Protein AF-A0A4Y8C8L3-F1 (afdb_monomer)

pLDDT: mean 86.87, std 7.43, range [53.25, 94.31]

Secondary structure (DSSP, 8-state):
-HHHHHHHHHHHHTT-STT--EEE-TTSEEEE-SSEEEEEEE-SSSS-EEEEEEESSHHHHHHHHHHHHHHHHHHHHHTT-

Nearest PDB structures (foldseek):
  3rsm-assembly1_A  TM=8.905E-01  e=7.752E-05  Pseudomonas aeruginosa
  1k2y-assembly1_X  TM=8.953E-01  e=1.683E-04  Pseudomonas aeruginosa
  2fkm-assembly1_X  TM=7.919E-01  e=5.612E-05  Pseudomonas aeruginosa
  1wqa-assembly1_A  TM=8.880E-01  e=1.683E-04  Pyrococcus horikoshii
  4il8-assembly1_A  TM=7.407E-01  e=1.387E-04  Pseudomonas aeruginosa PAO1

Foldseek 3Di:
DVVLQVVLQVCVVVVLDPQFPDWDPPATTWTDNVQWIKGWHQDPVDRDIDIDIDGPDPVVSVVVVVSSVVVSVVSVVVVVD

Structure (mmCIF, N/CA/C/O backbone):
data_AF-A0A4Y8C8L3-F1
#
_entry.id   AF-A0A4Y8C8L3-F1
#
loop_
_atom_site.group_PDB
_atom_site.id
_atom_site.type_symbol
_atom_site.label_atom_id
_atom_site.label_alt_id
_atom_site.label_comp_id
_atom_site.label_asym_id
_atom_site.label_entity_id
_atom_site.label_seq_id
_atom_site.pdbx_PDB_ins_code
_atom_site.Cartn_x
_atom_site.Cartn_y
_atom_site.Cartn_z
_atom_site.occupancy
_atom_site.B_iso_or_equiv
_atom_site.auth_seq_id
_atom_site.auth_comp_id
_atom_site.auth_asym_id
_atom_site.auth_atom_id
_atom_site.pdbx_PDB_model_num
ATOM 1 N N . LYS A 1 1 ? 14.183 -3.144 -11.304 1.00 53.25 1 LYS A N 1
ATOM 2 C CA . LYS A 1 1 ? 13.332 -2.043 -10.779 1.00 53.25 1 LYS A CA 1
ATOM 3 C C . LYS A 1 1 ? 11.899 -2.514 -10.547 1.00 53.25 1 LYS A C 1
ATOM 5 O O . LYS A 1 1 ? 11.452 -2.372 -9.423 1.00 53.25 1 LYS A O 1
ATOM 10 N N . PHE A 1 2 ? 11.245 -3.137 -11.535 1.00 66.38 2 PHE A N 1
ATOM 11 C CA . PHE A 1 2 ? 9.888 -3.700 -11.400 1.00 66.38 2 PHE A CA 1
ATOM 12 C C . PHE A 1 2 ? 9.782 -4.855 -10.393 1.00 66.38 2 PHE A C 1
ATOM 14 O O . PHE A 1 2 ? 8.905 -4.800 -9.544 1.00 66.38 2 PHE A O 1
ATOM 21 N N . LYS A 1 3 ? 10.776 -5.759 -10.346 1.00 80.12 3 LYS A N 1
ATOM 22 C CA . LYS A 1 3 ? 10.826 -6.863 -9.363 1.00 80.12 3 LYS A CA 1
ATOM 23 C C . LYS A 1 3 ? 10.549 -6.472 -7.909 1.00 80.12 3 LYS A C 1
ATOM 25 O O . LYS A 1 3 ? 9.947 -7.245 -7.187 1.00 80.12 3 LYS A O 1
ATOM 30 N N . LEU A 1 4 ? 10.999 -5.298 -7.461 1.00 83.44 4 LEU A N 1
ATOM 31 C CA . LEU A 1 4 ? 10.768 -4.866 -6.079 1.00 83.44 4 LEU A CA 1
ATOM 32 C C . LEU A 1 4 ? 9.296 -4.514 -5.830 1.00 83.44 4 LEU A C 1
ATOM 34 O O . LEU A 1 4 ? 8.778 -4.813 -4.764 1.00 83.44 4 LEU A O 1
ATOM 38 N N . VAL A 1 5 ? 8.637 -3.895 -6.813 1.00 83.88 5 VAL A N 1
ATOM 39 C CA . VAL A 1 5 ? 7.204 -3.579 -6.752 1.00 83.88 5 VAL A CA 1
ATOM 40 C C . VAL A 1 5 ? 6.382 -4.859 -6.884 1.00 83.88 5 VAL A C 1
ATOM 42 O O . VAL A 1 5 ? 5.459 -5.042 -6.106 1.00 83.88 5 VAL A O 1
ATOM 45 N N . GLU A 1 6 ? 6.769 -5.764 -7.786 1.00 86.69 6 GLU A N 1
ATOM 46 C CA . GLU A 1 6 ? 6.115 -7.069 -7.962 1.00 86.69 6 GLU A CA 1
ATOM 47 C C . GLU A 1 6 ? 6.190 -7.928 -6.693 1.00 86.69 6 GLU A C 1
ATOM 49 O O . GLU A 1 6 ? 5.189 -8.478 -6.247 1.00 86.69 6 GLU A O 1
ATOM 54 N N . GLU A 1 7 ? 7.366 -8.031 -6.066 1.00 88.94 7 GLU A N 1
ATOM 55 C CA . GLU A 1 7 ? 7.496 -8.772 -4.806 1.00 88.94 7 GLU A CA 1
ATOM 56 C C . GLU A 1 7 ? 6.730 -8.088 -3.676 1.00 88.94 7 GLU A C 1
ATOM 58 O O . GLU A 1 7 ? 6.107 -8.763 -2.863 1.00 88.94 7 GLU A O 1
ATOM 63 N N . PHE A 1 8 ? 6.714 -6.755 -3.648 1.00 89.06 8 PHE A N 1
ATOM 64 C CA . PHE A 1 8 ? 5.908 -6.018 -2.686 1.00 89.06 8 PHE A CA 1
ATOM 65 C C . PHE A 1 8 ? 4.416 -6.325 -2.855 1.00 89.06 8 PHE A C 1
ATOM 67 O O . PHE A 1 8 ? 3.781 -6.682 -1.869 1.00 89.06 8 PHE A O 1
ATOM 74 N N . GLN A 1 9 ? 3.882 -6.285 -4.081 1.00 89.38 9 GLN A N 1
ATOM 75 C CA . GLN A 1 9 ? 2.494 -6.657 -4.392 1.00 89.38 9 GLN A CA 1
ATOM 76 C C . GLN A 1 9 ? 2.162 -8.062 -3.877 1.00 89.38 9 GLN A C 1
ATOM 78 O O . GLN A 1 9 ? 1.209 -8.218 -3.115 1.00 89.38 9 GLN A O 1
ATOM 83 N N . LYS A 1 10 ? 3.015 -9.050 -4.168 1.00 89.88 10 LYS A N 1
ATOM 84 C CA . LYS A 1 10 ? 2.830 -10.426 -3.683 1.00 89.88 10 LYS A CA 1
ATOM 85 C C . LYS A 1 10 ? 2.817 -10.531 -2.163 1.00 89.88 10 LYS A C 1
ATOM 87 O O . LYS A 1 10 ? 2.027 -11.294 -1.617 1.00 89.88 10 LYS A O 1
ATOM 92 N N . GLU A 1 11 ? 3.696 -9.820 -1.458 1.00 90.12 11 GLU A N 1
ATOM 93 C CA . GLU A 1 11 ? 3.685 -9.842 0.010 1.00 90.12 11 GLU A CA 1
ATOM 94 C C . GLU A 1 11 ? 2.391 -9.211 0.555 1.00 90.12 11 GLU A C 1
ATOM 96 O O . GLU A 1 11 ? 1.837 -9.716 1.531 1.00 90.12 11 GLU A O 1
ATOM 101 N N . ILE A 1 12 ? 1.850 -8.175 -0.101 1.00 89.31 12 ILE A N 1
ATOM 102 C CA . ILE A 1 12 ? 0.545 -7.609 0.271 1.00 89.31 12 ILE A CA 1
ATOM 103 C C . ILE A 1 12 ? -0.574 -8.632 0.075 1.00 89.31 12 ILE A C 1
ATOM 105 O O . ILE A 1 12 ? -1.370 -8.828 0.991 1.00 89.31 12 ILE A O 1
ATOM 109 N N . GLU A 1 13 ? -0.612 -9.317 -1.069 1.00 86.19 13 GLU A N 1
ATOM 110 C CA . GLU A 1 13 ? -1.604 -10.365 -1.344 1.00 86.19 13 GLU A CA 1
ATOM 111 C C . GLU A 1 13 ? -1.514 -11.538 -0.359 1.00 86.19 13 GLU A C 1
ATOM 113 O O . GLU A 1 13 ? -2.533 -12.089 0.053 1.00 86.19 13 GLU A O 1
ATOM 118 N N . LYS A 1 14 ? -0.302 -11.884 0.093 1.00 87.56 14 LYS A N 1
ATOM 119 C CA . LYS A 1 14 ? -0.083 -12.883 1.155 1.00 87.56 14 LYS A CA 1
ATOM 120 C C . LYS A 1 14 ? -0.537 -12.413 2.542 1.00 87.56 14 LYS A C 1
ATOM 122 O O . LYS A 1 14 ? -0.486 -13.197 3.488 1.00 87.56 14 LYS A O 1
ATOM 127 N N . GLY A 1 15 ? -0.955 -11.156 2.687 1.00 85.62 15 GLY A N 1
ATOM 128 C CA . GLY A 1 15 ? -1.413 -10.589 3.951 1.00 85.62 15 GLY A CA 1
ATOM 129 C C . GLY A 1 15 ? -0.294 -10.032 4.831 1.00 85.62 15 GLY A C 1
ATOM 130 O O . GLY A 1 15 ? -0.454 -9.983 6.050 1.00 85.62 15 GLY A O 1
ATOM 131 N N . ALA A 1 16 ? 0.831 -9.594 4.249 1.00 86.62 16 ALA A N 1
ATOM 132 C CA . ALA A 1 16 ? 1.907 -8.945 5.007 1.00 86.62 16 ALA A CA 1
ATOM 133 C C . ALA A 1 16 ? 1.452 -7.646 5.698 1.00 86.62 16 ALA A C 1
ATOM 135 O O . ALA A 1 16 ? 2.018 -7.257 6.718 1.00 86.62 16 ALA A O 1
ATOM 136 N N . LEU A 1 17 ? 0.414 -6.987 5.169 1.00 84.69 17 LEU A N 1
ATOM 137 C CA . LEU A 1 17 ? -0.204 -5.816 5.783 1.00 84.69 17 LEU A CA 1
ATOM 138 C C . LEU A 1 17 ? -1.598 -6.146 6.315 1.00 84.69 17 LEU A C 1
ATOM 140 O O . LEU A 1 17 ? -2.436 -6.727 5.626 1.00 84.69 17 LEU A O 1
ATOM 144 N N . LYS A 1 18 ? -1.863 -5.725 7.553 1.00 81.56 18 LYS A N 1
ATOM 145 C CA . LYS A 1 18 ? -3.179 -5.870 8.180 1.00 81.56 18 LYS A CA 1
ATOM 146 C C . LYS A 1 18 ? -4.109 -4.740 7.750 1.00 81.56 18 LYS A C 1
A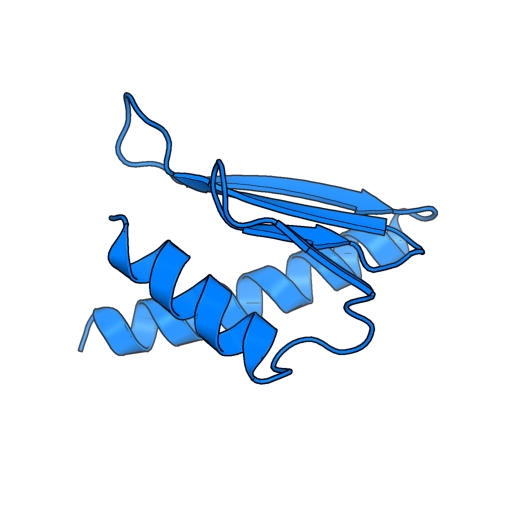TOM 148 O O . LYS A 1 18 ? -3.701 -3.585 7.691 1.00 81.56 18 LYS A O 1
ATOM 153 N N . GLY A 1 19 ? -5.376 -5.080 7.519 1.00 84.69 19 GLY A N 1
ATOM 154 C CA . GLY A 1 19 ? -6.422 -4.104 7.199 1.00 84.69 19 GLY A CA 1
ATOM 155 C C . GLY A 1 19 ? -6.485 -3.696 5.728 1.00 84.69 19 GLY A C 1
ATOM 156 O O . GLY A 1 19 ? -7.147 -2.718 5.413 1.00 84.69 19 GLY A O 1
ATOM 157 N N . VAL A 1 20 ? -5.826 -4.428 4.825 1.00 89.56 20 VAL A N 1
ATOM 158 C CA . VAL A 1 20 ? -5.946 -4.187 3.383 1.00 89.56 20 VAL A CA 1
ATOM 159 C C . VAL A 1 20 ? -7.359 -4.538 2.924 1.00 89.56 20 VAL A C 1
ATOM 161 O O . VAL A 1 20 ? -7.794 -5.684 3.013 1.00 89.56 20 VAL A O 1
ATOM 164 N N . LYS A 1 21 ? -8.077 -3.533 2.431 1.00 90.25 21 LYS A N 1
ATOM 165 C CA . LYS A 1 21 ? -9.401 -3.648 1.818 1.00 90.25 21 LYS A CA 1
ATOM 166 C C . LYS A 1 21 ? -9.305 -4.015 0.349 1.00 90.25 21 LYS A C 1
ATOM 168 O O . LYS A 1 21 ? -10.105 -4.810 -0.141 1.00 90.25 21 LYS A O 1
ATOM 173 N N . SER A 1 22 ? -8.376 -3.400 -0.374 1.00 90.56 22 SER A N 1
ATOM 174 C CA . SER A 1 22 ? -8.194 -3.634 -1.806 1.00 90.56 22 SER A CA 1
ATOM 175 C C . SER A 1 22 ? -6.770 -3.302 -2.235 1.00 90.56 22 SER A C 1
ATOM 177 O O . SER A 1 22 ? -6.155 -2.373 -1.716 1.00 90.56 22 SER A O 1
ATOM 179 N N . LEU A 1 23 ? -6.265 -4.051 -3.211 1.00 90.94 23 LEU A N 1
ATOM 180 C CA . LEU A 1 23 ? -4.985 -3.815 -3.869 1.00 90.94 23 LEU A CA 1
ATOM 181 C C . LEU A 1 23 ? -5.250 -3.559 -5.358 1.00 90.94 23 LEU A C 1
ATOM 183 O O . LEU A 1 23 ? -6.007 -4.289 -5.990 1.00 90.94 23 LEU A O 1
ATOM 187 N N . CYS A 1 24 ? -4.644 -2.513 -5.913 1.00 89.81 24 CYS A N 1
ATOM 188 C CA . CYS A 1 24 ? -4.657 -2.220 -7.340 1.00 89.81 24 CYS A CA 1
ATOM 189 C C . CYS A 1 24 ? -3.224 -2.215 -7.873 1.00 89.81 24 CYS A C 1
ATOM 191 O O . CYS A 1 24 ? -2.364 -1.495 -7.363 1.00 89.81 24 CYS A O 1
ATOM 193 N N . GLU A 1 25 ? -2.996 -3.023 -8.907 1.00 89.75 25 GLU A N 1
ATOM 194 C CA . GLU A 1 25 ? -1.664 -3.365 -9.419 1.00 89.75 25 GLU A CA 1
ATOM 195 C C . GLU A 1 25 ? -1.341 -2.721 -10.779 1.00 89.75 25 GLU A C 1
ATOM 197 O O . GLU A 1 25 ? -0.271 -2.941 -11.344 1.00 89.75 25 GLU A O 1
ATOM 202 N N . ILE A 1 26 ? -2.267 -1.916 -11.313 1.00 81.44 26 ILE A N 1
ATOM 203 C CA . ILE A 1 26 ? -2.234 -1.408 -12.695 1.00 81.44 26 ILE A CA 1
ATOM 204 C C . ILE A 1 26 ? -1.094 -0.397 -12.924 1.00 81.44 26 ILE A C 1
ATOM 206 O O . ILE A 1 26 ? -0.474 -0.405 -13.983 1.00 81.44 26 ILE A O 1
ATOM 210 N N . ASP A 1 27 ? -0.804 0.474 -11.951 1.00 79.94 27 ASP A N 1
ATOM 211 C CA . ASP A 1 27 ? 0.223 1.530 -12.061 1.00 79.94 27 ASP A CA 1
ATOM 212 C C . ASP A 1 27 ? 1.075 1.600 -10.778 1.00 79.94 27 ASP A C 1
ATOM 214 O O . ASP A 1 27 ? 1.200 2.633 -10.116 1.00 79.94 27 ASP A O 1
ATOM 218 N N . GLY A 1 28 ? 1.633 0.445 -10.401 1.00 86.00 28 GLY A N 1
ATOM 219 C CA . GLY A 1 28 ? 2.308 0.213 -9.122 1.00 86.00 28 GLY A CA 1
ATOM 220 C C . GLY A 1 28 ? 1.421 -0.551 -8.139 1.00 86.00 28 GLY A C 1
ATOM 221 O O . GLY A 1 28 ? 0.468 -1.200 -8.542 1.00 86.00 28 GLY A O 1
ATOM 222 N N . ALA A 1 29 ? 1.721 -0.480 -6.846 1.00 90.31 29 ALA A N 1
ATOM 223 C CA . ALA A 1 29 ? 0.914 -1.051 -5.775 1.00 90.31 29 ALA A CA 1
ATOM 224 C C . ALA A 1 29 ? 0.130 0.062 -5.073 1.00 90.31 29 ALA A C 1
ATOM 226 O O . ALA A 1 29 ? 0.690 0.822 -4.278 1.00 90.31 29 ALA A O 1
ATOM 227 N N . ARG A 1 30 ? -1.164 0.175 -5.371 1.00 92.12 30 ARG A N 1
ATOM 228 C CA . ARG A 1 30 ? -2.087 1.031 -4.622 1.00 92.12 30 ARG A CA 1
ATOM 229 C C . ARG A 1 30 ? -2.880 0.178 -3.646 1.00 92.12 30 ARG A C 1
ATOM 231 O O . ARG A 1 30 ? -3.650 -0.676 -4.064 1.00 92.12 30 ARG A O 1
ATOM 238 N N . ILE A 1 31 ? -2.707 0.442 -2.363 1.00 91.88 31 ILE A N 1
ATOM 239 C CA . ILE A 1 31 ? -3.311 -0.301 -1.267 1.00 91.88 31 ILE A CA 1
ATOM 240 C C . ILE A 1 31 ? -4.339 0.599 -0.604 1.00 91.88 31 ILE A C 1
ATOM 242 O O . ILE A 1 31 ? -4.008 1.701 -0.169 1.00 91.88 31 ILE A O 1
ATOM 246 N N . ASP A 1 32 ? -5.572 0.129 -0.531 1.00 92.69 32 ASP A N 1
ATOM 247 C CA . ASP A 1 32 ? -6.644 0.762 0.221 1.00 92.69 32 ASP A CA 1
ATOM 248 C C . ASP A 1 32 ? -6.811 0.042 1.561 1.00 92.69 32 ASP A C 1
ATOM 250 O O . ASP A 1 32 ? -6.905 -1.186 1.595 1.00 92.69 32 ASP A O 1
ATOM 254 N N . PHE A 1 33 ? -6.838 0.798 2.657 1.00 89.56 33 PHE A N 1
ATOM 255 C CA . PHE A 1 33 ? -7.053 0.300 4.019 1.00 89.56 33 PHE A CA 1
ATOM 256 C C . PHE A 1 33 ? -8.446 0.671 4.559 1.00 89.56 33 PHE A C 1
ATOM 258 O O . PHE A 1 33 ? -8.778 0.372 5.702 1.00 89.56 33 PHE A O 1
ATOM 265 N N . GLY A 1 34 ? -9.284 1.343 3.761 1.00 90.69 34 GLY A N 1
ATOM 266 C CA . GLY A 1 34 ? -10.571 1.911 4.171 1.00 90.69 34 GLY A CA 1
ATOM 267 C C . GLY A 1 34 ? -10.463 3.197 5.001 1.00 90.69 34 GLY A C 1
ATOM 268 O O . GLY A 1 34 ? -11.231 4.126 4.774 1.00 90.69 34 GLY A O 1
ATOM 269 N N . ASP A 1 35 ? -9.511 3.272 5.935 1.00 90.75 35 ASP A N 1
ATOM 270 C CA . ASP A 1 35 ? -9.210 4.470 6.746 1.00 90.75 35 ASP A CA 1
ATOM 271 C C . ASP A 1 35 ? -8.092 5.359 6.154 1.00 90.75 35 ASP A C 1
ATOM 273 O O . ASP A 1 35 ? -7.799 6.453 6.646 1.00 90.75 35 ASP A O 1
ATOM 277 N N . GLY A 1 36 ? -7.485 4.888 5.068 1.00 92.38 36 GLY A N 1
ATOM 278 C CA . GLY A 1 36 ? -6.393 5.529 4.359 1.00 92.38 36 GLY A CA 1
ATOM 279 C C . GLY A 1 36 ? -5.946 4.686 3.172 1.00 92.38 36 GLY A C 1
ATOM 280 O O . GLY A 1 36 ? -6.437 3.577 2.954 1.00 92.38 36 GLY A O 1
ATOM 281 N N . TRP A 1 37 ? -5.004 5.206 2.397 1.00 92.56 37 TRP A N 1
ATOM 282 C CA . TRP A 1 37 ? -4.431 4.513 1.255 1.00 92.56 37 TRP A CA 1
ATOM 283 C C . TRP A 1 37 ? -2.932 4.782 1.124 1.00 92.56 37 TRP A C 1
ATOM 285 O O . TRP A 1 37 ?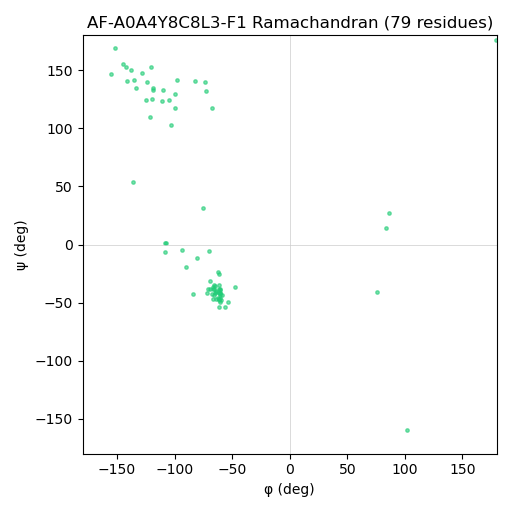 -2.407 5.819 1.533 1.00 92.56 37 TRP A O 1
ATOM 295 N N . ALA A 1 38 ? -2.239 3.819 0.526 1.00 92.62 38 ALA A N 1
ATOM 296 C CA . ALA A 1 38 ? -0.829 3.901 0.181 1.00 92.62 38 ALA A CA 1
ATOM 297 C C . ALA A 1 38 ? -0.651 3.649 -1.318 1.00 92.62 38 ALA A C 1
ATOM 299 O O . ALA A 1 38 ? -1.296 2.775 -1.889 1.00 92.62 38 ALA A O 1
ATOM 300 N N . LEU A 1 39 ? 0.236 4.394 -1.968 1.00 91.50 39 LEU A N 1
ATOM 301 C CA . LEU A 1 39 ? 0.618 4.194 -3.362 1.00 91.50 39 LEU A CA 1
ATOM 302 C C . LEU A 1 39 ? 2.127 4.032 -3.445 1.00 91.50 39 LEU A C 1
ATOM 304 O O . LEU A 1 39 ? 2.862 4.933 -3.051 1.00 91.50 39 LEU A O 1
ATOM 308 N N . LEU A 1 40 ? 2.573 2.925 -4.026 1.00 89.69 40 LEU A N 1
ATOM 309 C CA . LEU A 1 40 ? 3.967 2.643 -4.331 1.00 89.69 40 LEU A CA 1
ATOM 310 C C . LEU A 1 40 ? 4.107 2.402 -5.835 1.00 89.69 40 LEU A C 1
ATOM 312 O O . LEU A 1 40 ? 3.677 1.370 -6.335 1.00 89.69 40 LEU A O 1
ATOM 316 N N . ARG A 1 41 ? 4.738 3.313 -6.575 1.00 89.06 41 ARG A N 1
ATOM 317 C CA . ARG A 1 41 ? 4.967 3.127 -8.018 1.00 89.06 41 ARG A CA 1
ATOM 318 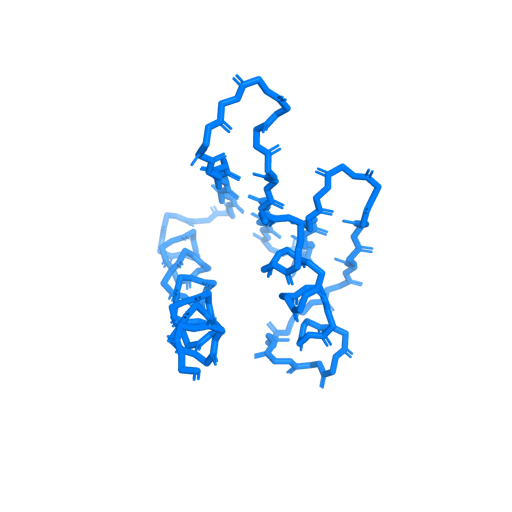C C . ARG A 1 41 ? 6.417 3.343 -8.404 1.00 89.06 41 ARG A C 1
ATOM 320 O O . ARG A 1 41 ? 7.108 4.193 -7.843 1.00 89.06 41 ARG A O 1
ATOM 327 N N . ALA A 1 42 ? 6.874 2.613 -9.414 1.00 85.62 42 ALA A N 1
ATOM 328 C CA . ALA A 1 42 ? 8.132 2.931 -10.073 1.00 85.62 42 ALA A CA 1
ATOM 329 C C . ALA A 1 42 ? 7.955 4.184 -10.945 1.00 85.62 42 ALA A C 1
ATOM 331 O O . ALA A 1 42 ? 6.923 4.363 -11.597 1.00 85.62 42 ALA A O 1
ATOM 332 N N . SER A 1 43 ? 8.951 5.072 -10.945 1.00 82.12 43 SER A N 1
ATOM 333 C CA . SER A 1 43 ? 8.981 6.168 -11.910 1.00 82.12 43 SER A CA 1
ATOM 334 C C . SER A 1 43 ? 9.320 5.621 -13.297 1.00 82.12 43 SER A C 1
ATOM 336 O O . SER A 1 43 ? 10.278 4.863 -13.458 1.00 82.12 43 SER A O 1
ATOM 338 N N . ASN A 1 44 ? 8.540 6.021 -14.303 1.00 77.06 44 ASN A N 1
ATOM 339 C CA . ASN A 1 44 ? 8.728 5.576 -15.687 1.00 77.06 44 ASN A CA 1
ATOM 340 C C . ASN A 1 44 ? 10.011 6.147 -16.304 1.00 77.06 44 ASN A C 1
ATOM 342 O O . ASN A 1 44 ? 10.645 5.507 -17.137 1.00 77.06 44 ASN A O 1
ATOM 346 N N . THR A 1 45 ? 10.405 7.347 -15.883 1.00 75.69 45 THR A N 1
ATOM 347 C CA . THR A 1 45 ? 11.493 8.113 -16.502 1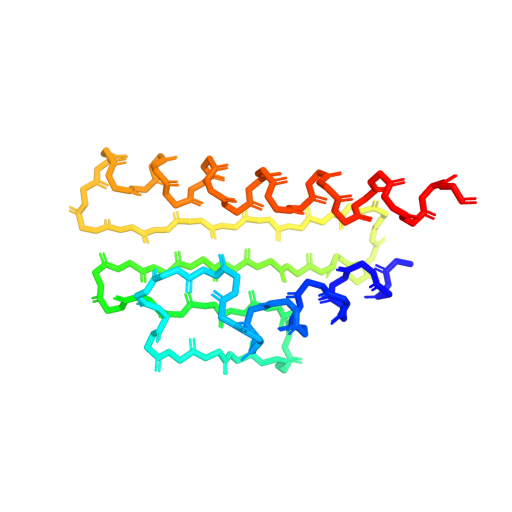.00 75.69 45 THR A CA 1
ATOM 348 C C . THR A 1 45 ? 12.747 8.185 -15.638 1.00 75.69 45 THR A C 1
ATOM 350 O O . THR A 1 45 ? 13.767 8.706 -16.078 1.00 75.69 45 THR A O 1
ATOM 353 N N . SER A 1 46 ? 12.716 7.698 -14.394 1.00 74.25 46 SER A N 1
ATOM 354 C CA . SER A 1 46 ? 13.827 7.878 -13.454 1.00 74.25 46 SER A CA 1
ATOM 355 C C . SER A 1 46 ? 14.041 6.675 -12.528 1.00 74.25 46 SER A C 1
ATOM 357 O O . SER A 1 46 ? 13.118 5.905 -12.276 1.00 74.25 46 SER A O 1
ATOM 359 N N . PRO A 1 47 ? 15.259 6.465 -11.991 1.00 77.31 47 PRO A N 1
ATOM 360 C CA . PRO A 1 47 ? 15.589 5.346 -11.104 1.00 77.31 47 PRO A CA 1
ATOM 361 C C . PRO A 1 47 ? 15.060 5.473 -9.668 1.00 77.31 47 PRO A C 1
ATOM 363 O O . PRO A 1 47 ? 15.679 4.940 -8.752 1.00 77.31 47 PRO A O 1
ATOM 366 N N . TYR A 1 48 ? 13.917 6.125 -9.470 1.00 82.19 48 TYR A N 1
ATOM 367 C CA . TYR A 1 48 ? 13.336 6.363 -8.151 1.00 82.19 48 TYR A CA 1
ATOM 368 C C . TYR A 1 48 ? 11.943 5.741 -8.055 1.00 82.19 48 TYR A C 1
ATOM 370 O O . TYR A 1 48 ? 11.243 5.573 -9.058 1.00 82.19 48 TYR A O 1
ATOM 378 N N . LEU A 1 49 ? 11.552 5.395 -6.834 1.00 84.12 49 LEU A N 1
ATOM 379 C CA . LEU A 1 49 ? 10.195 4.977 -6.503 1.00 84.12 49 LEU A CA 1
ATOM 380 C C . LEU A 1 49 ? 9.449 6.171 -5.928 1.00 84.12 49 LEU A C 1
ATOM 382 O O . LEU A 1 49 ? 10.021 6.973 -5.194 1.00 84.12 49 LEU A O 1
ATOM 386 N N . ILE A 1 50 ? 8.180 6.279 -6.289 1.00 87.94 50 ILE A N 1
ATOM 387 C CA . ILE A 1 50 ? 7.277 7.300 -5.783 1.00 87.94 50 ILE A CA 1
ATOM 388 C C . ILE A 1 50 ? 6.365 6.613 -4.780 1.00 87.94 50 ILE A C 1
ATOM 390 O O . ILE A 1 50 ? 5.691 5.637 -5.116 1.00 87.94 50 ILE A O 1
ATOM 394 N N . THR A 1 51 ? 6.353 7.145 -3.562 1.00 89.88 51 THR A N 1
ATOM 395 C CA . THR A 1 51 ? 5.505 6.675 -2.471 1.00 89.88 51 THR A CA 1
ATOM 396 C C . THR A 1 51 ? 4.576 7.796 -2.033 1.00 89.88 51 THR A C 1
ATOM 398 O O . THR A 1 51 ? 5.017 8.937 -1.886 1.00 89.88 51 THR A O 1
ATOM 401 N N . ARG A 1 52 ? 3.293 7.501 -1.836 1.00 91.75 52 ARG A N 1
ATOM 402 C CA . ARG A 1 52 ? 2.326 8.436 -1.249 1.00 91.75 52 ARG A CA 1
ATOM 403 C C . ARG A 1 52 ? 1.472 7.715 -0.225 1.00 91.75 52 ARG A C 1
ATOM 405 O O . ARG A 1 52 ? 1.084 6.576 -0.461 1.00 91.75 52 ARG A O 1
ATOM 412 N N . PHE A 1 53 ? 1.173 8.404 0.866 1.00 92.62 53 PHE A N 1
ATOM 413 C CA . PHE A 1 53 ? 0.350 7.902 1.956 1.00 92.62 53 PHE A CA 1
ATOM 414 C C . PHE A 1 53 ? -0.652 8.983 2.327 1.00 92.62 53 PHE A C 1
ATOM 416 O O . PHE A 1 53 ? -0.286 10.152 2.446 1.00 92.62 53 PHE A O 1
ATOM 423 N N . GLU A 1 54 ? -1.901 8.588 2.501 1.00 92.19 54 GLU A N 1
ATOM 424 C CA . GLU A 1 54 ? -2.969 9.467 2.951 1.00 92.19 54 GLU A CA 1
ATOM 425 C C . GLU A 1 54 ? -3.865 8.684 3.902 1.00 92.19 54 GLU A C 1
ATOM 427 O O . GLU A 1 54 ? -4.120 7.500 3.695 1.00 92.19 54 GLU A O 1
ATOM 432 N N . ALA A 1 55 ? -4.318 9.329 4.967 1.00 94.31 55 ALA A N 1
ATOM 433 C CA . ALA A 1 55 ? -5.208 8.727 5.944 1.00 94.31 55 ALA A CA 1
ATOM 434 C C . ALA A 1 55 ? -6.076 9.804 6.589 1.00 94.31 55 ALA A C 1
ATOM 436 O O . ALA A 1 55 ? -5.807 10.999 6.457 1.00 94.31 55 ALA A O 1
ATOM 437 N N . THR A 1 56 ? -7.091 9.369 7.328 1.00 91.75 56 THR A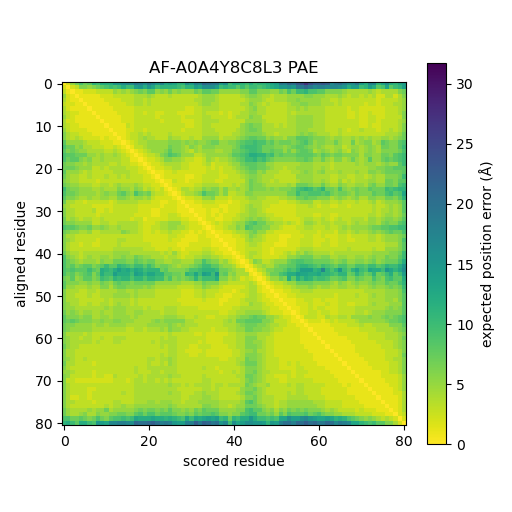 N 1
ATOM 438 C CA . THR A 1 56 ? -7.993 10.254 8.083 1.00 91.75 56 THR A CA 1
ATOM 439 C C . THR A 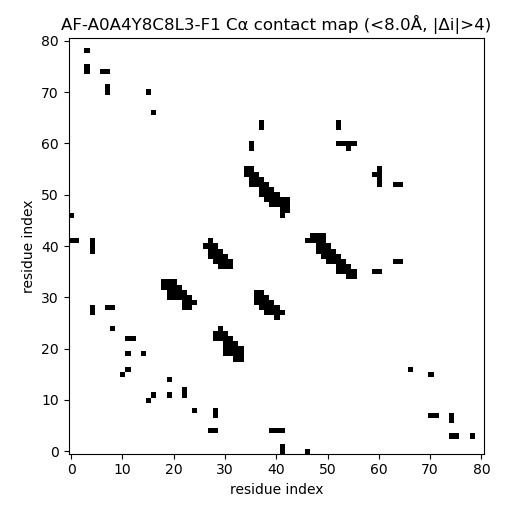1 56 ? -7.293 11.067 9.177 1.00 91.75 56 THR A C 1
ATOM 441 O O . THR A 1 56 ? -7.781 12.138 9.534 1.00 91.75 56 THR A O 1
ATOM 444 N N . SER A 1 57 ? -6.140 10.601 9.670 1.00 93.69 57 SER A N 1
ATOM 445 C CA . SER A 1 57 ? -5.337 11.266 10.703 1.00 93.69 57 SER A CA 1
ATOM 446 C C . SER A 1 57 ? -3.847 11.216 10.375 1.00 93.69 57 SER A C 1
ATOM 448 O O . SER A 1 57 ? -3.353 10.247 9.797 1.00 93.69 57 SER A O 1
ATOM 450 N N . LEU A 1 58 ? -3.097 12.230 10.820 1.00 91.94 58 LEU A N 1
ATOM 451 C CA . LEU A 1 58 ? -1.644 12.296 10.625 1.00 91.94 58 LEU A CA 1
ATOM 452 C C . LEU A 1 58 ? -0.908 11.116 11.281 1.00 91.94 58 LEU A C 1
ATOM 454 O O . LEU A 1 58 ? 0.048 10.594 10.712 1.00 91.94 58 LEU A O 1
ATOM 458 N N . GLU A 1 59 ? -1.352 10.694 12.466 1.00 93.44 59 GLU A N 1
ATOM 459 C CA . GLU A 1 59 ? -0.803 9.528 13.171 1.00 93.44 59 GLU A CA 1
ATOM 460 C C . GLU A 1 59 ? -0.949 8.267 12.323 1.00 93.44 59 GLU A C 1
ATOM 462 O O . GLU A 1 59 ? 0.034 7.578 12.061 1.00 93.44 59 GLU A O 1
ATOM 467 N N . ARG A 1 60 ? -2.149 8.048 11.778 1.00 91.12 60 ARG A N 1
ATOM 468 C CA . ARG A 1 60 ? -2.436 6.904 10.919 1.00 91.12 60 ARG A CA 1
ATOM 469 C C . ARG A 1 60 ? -1.621 6.930 9.627 1.00 91.12 60 ARG A C 1
ATOM 471 O O . ARG A 1 60 ? -1.088 5.903 9.221 1.00 91.12 60 ARG A O 1
ATOM 478 N N . ALA A 1 61 ? -1.463 8.100 9.007 1.00 90.56 61 ALA A N 1
ATOM 479 C CA . ALA A 1 61 ? -0.618 8.249 7.824 1.00 90.56 61 ALA A CA 1
ATOM 480 C C . ALA A 1 61 ? 0.848 7.879 8.119 1.00 90.56 61 ALA A C 1
ATOM 482 O O . ALA A 1 61 ? 1.472 7.177 7.324 1.00 90.56 61 ALA A O 1
ATOM 483 N N . LYS A 1 62 ? 1.381 8.286 9.281 1.00 92.75 62 LYS A N 1
ATOM 484 C CA . LYS A 1 62 ? 2.733 7.908 9.728 1.00 92.75 62 LYS A CA 1
ATOM 485 C C . LYS A 1 62 ? 2.860 6.417 10.029 1.00 92.75 62 LYS A C 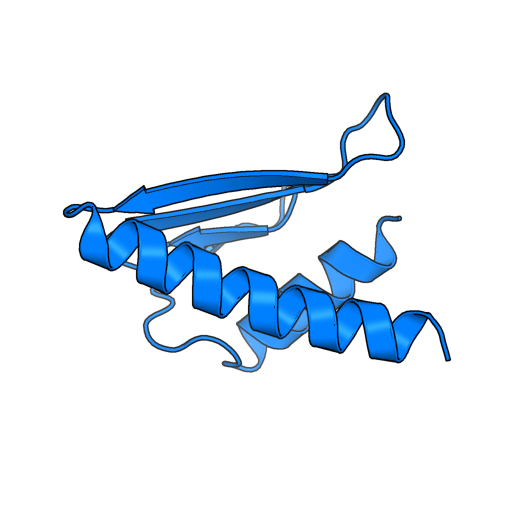1
ATOM 487 O O . LYS A 1 62 ? 3.884 5.822 9.706 1.00 92.75 62 LYS A O 1
ATOM 492 N N . GLU A 1 63 ? 1.840 5.801 10.622 1.00 91.69 63 GLU A N 1
ATOM 493 C CA . GLU A 1 63 ? 1.820 4.350 10.835 1.00 91.69 63 GLU A CA 1
ATOM 494 C C . GLU A 1 63 ? 1.842 3.584 9.509 1.00 91.69 63 GLU A C 1
ATOM 496 O O . GLU A 1 63 ? 2.626 2.644 9.354 1.00 91.69 63 GLU A O 1
ATOM 501 N N . LEU A 1 64 ? 1.020 3.997 8.537 1.00 91.00 64 LEU A N 1
ATOM 502 C CA . LEU A 1 64 ? 1.003 3.405 7.199 1.00 91.00 64 LEU A CA 1
ATOM 503 C C . LEU A 1 64 ? 2.360 3.568 6.510 1.00 91.00 64 LEU A C 1
ATOM 505 O O . LEU A 1 64 ? 2.893 2.590 5.986 1.00 91.00 64 LEU A O 1
ATOM 509 N N . GLU A 1 65 ? 2.942 4.768 6.565 1.00 91.31 65 GLU A N 1
ATOM 510 C CA . GLU A 1 65 ? 4.282 5.039 6.043 1.00 91.31 65 GLU A CA 1
ATOM 511 C C . GLU A 1 65 ? 5.315 4.099 6.676 1.00 91.31 65 GLU A C 1
ATOM 513 O O . GLU A 1 65 ? 6.011 3.381 5.959 1.00 91.31 65 GLU A O 1
ATOM 518 N N . SER A 1 66 ? 5.384 4.043 8.009 1.00 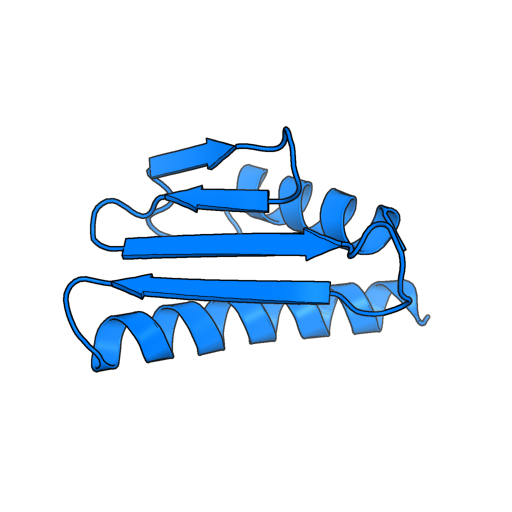92.31 66 SER A N 1
ATOM 519 C CA . SER A 1 66 ? 6.361 3.226 8.734 1.00 92.31 66 SER A CA 1
ATOM 520 C C . SER A 1 66 ? 6.210 1.733 8.436 1.00 92.31 66 SER A C 1
ATOM 522 O O . SER A 1 66 ? 7.206 1.040 8.20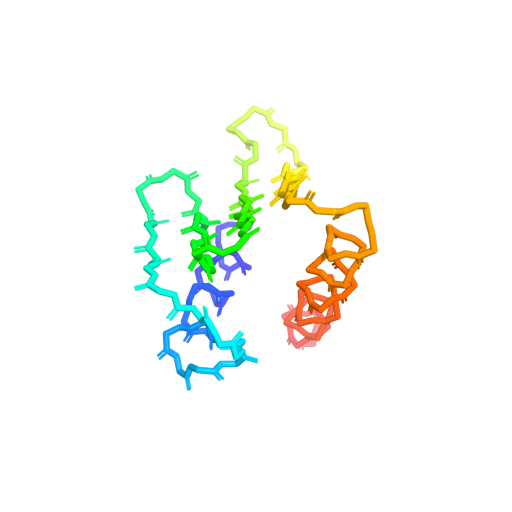1 1.00 92.31 66 SER A O 1
ATOM 524 N N . THR A 1 67 ? 4.972 1.242 8.376 1.00 90.38 67 THR A N 1
ATOM 525 C CA . THR A 1 67 ? 4.680 -0.170 8.103 1.00 90.38 67 THR A CA 1
ATOM 526 C C . THR A 1 67 ? 5.083 -0.542 6.676 1.00 90.38 67 THR A C 1
ATOM 528 O O . THR A 1 67 ? 5.784 -1.532 6.458 1.00 90.38 67 THR A O 1
ATOM 531 N N . VAL A 1 68 ? 4.704 0.283 5.695 1.00 89.00 68 VAL A N 1
ATOM 532 C CA . VAL A 1 68 ? 5.039 0.057 4.284 1.00 89.00 68 VAL A CA 1
ATOM 533 C C . VAL A 1 68 ? 6.545 0.162 4.050 1.00 89.00 68 VAL A C 1
ATOM 535 O O . VAL A 1 68 ? 7.111 -0.691 3.366 1.00 89.00 68 VAL A O 1
ATOM 538 N N . PHE A 1 69 ? 7.219 1.157 4.635 1.00 89.56 69 PHE A N 1
ATOM 539 C CA . PHE A 1 69 ? 8.671 1.307 4.506 1.00 89.56 69 PHE A CA 1
ATOM 540 C C . PHE A 1 69 ? 9.448 0.162 5.153 1.00 89.56 69 PHE A C 1
ATOM 542 O O . PHE A 1 69 ? 10.480 -0.241 4.613 1.00 89.56 69 PHE A O 1
ATOM 549 N N . SER A 1 70 ? 8.967 -0.370 6.278 1.00 91.44 70 SER A N 1
ATOM 550 C CA . SER A 1 70 ? 9.577 -1.532 6.932 1.00 91.44 70 SER A CA 1
ATOM 551 C C . SER A 1 70 ? 9.554 -2.748 6.006 1.00 91.44 70 SER A C 1
ATOM 553 O O . SER A 1 70 ? 10.618 -3.262 5.656 1.00 91.44 70 SER A O 1
ATOM 555 N N . LEU A 1 71 ? 8.373 -3.109 5.490 1.00 89.50 71 LEU A N 1
ATOM 556 C CA . LEU A 1 71 ? 8.222 -4.209 4.533 1.00 89.50 71 LEU A CA 1
ATOM 557 C C . LEU A 1 71 ? 9.060 -3.978 3.267 1.00 89.50 71 LEU A C 1
ATOM 559 O O . LEU A 1 71 ? 9.752 -4.869 2.777 1.00 89.50 71 LEU A O 1
ATOM 563 N N . PHE A 1 72 ? 9.045 -2.752 2.747 1.00 87.19 72 PHE A N 1
ATOM 564 C CA . PHE A 1 72 ? 9.825 -2.387 1.574 1.00 87.19 72 PHE A CA 1
ATOM 565 C C . PHE A 1 72 ? 11.335 -2.575 1.788 1.00 87.19 72 PHE A C 1
ATOM 567 O O . PHE A 1 72 ? 12.026 -3.102 0.911 1.00 87.19 72 PHE A O 1
ATOM 574 N N . ASN A 1 73 ? 11.864 -2.165 2.945 1.00 88.94 73 ASN A N 1
ATOM 575 C CA . ASN A 1 73 ? 13.275 -2.345 3.280 1.00 88.94 73 ASN A CA 1
ATOM 576 C C . ASN A 1 73 ? 13.645 -3.822 3.439 1.00 88.94 73 ASN A C 1
ATOM 578 O O . ASN A 1 73 ? 14.717 -4.213 2.975 1.00 88.94 73 ASN A O 1
ATOM 582 N N . GLU A 1 74 ? 12.768 -4.645 4.015 1.00 90.25 74 GLU A N 1
ATOM 583 C CA . GLU A 1 74 ? 12.977 -6.093 4.099 1.00 90.25 74 GLU A CA 1
ATOM 584 C C . GLU A 1 74 ? 13.088 -6.734 2.712 1.00 90.25 74 GLU A C 1
ATOM 586 O O . GLU A 1 74 ? 14.057 -7.442 2.429 1.00 90.25 74 GLU A O 1
ATOM 591 N N . ILE A 1 75 ? 12.153 -6.440 1.804 1.00 89.00 75 ILE A N 1
ATOM 592 C CA . ILE A 1 75 ? 12.181 -6.984 0.436 1.00 89.00 75 ILE A CA 1
ATOM 593 C C . ILE A 1 75 ? 13.410 -6.467 -0.320 1.00 89.00 75 ILE A C 1
ATOM 595 O O . ILE A 1 75 ? 14.098 -7.227 -1.004 1.00 89.00 75 ILE A O 1
ATOM 599 N N . LYS A 1 76 ? 13.745 -5.181 -0.168 1.00 86.50 76 LYS A N 1
ATOM 600 C CA . LYS A 1 76 ? 14.945 -4.591 -0.771 1.00 86.50 76 LYS A CA 1
ATOM 601 C C . LYS A 1 76 ? 16.227 -5.256 -0.268 1.00 86.50 76 LYS A C 1
ATOM 603 O O . LYS A 1 76 ? 17.150 -5.429 -1.060 1.00 86.50 76 LYS A O 1
ATOM 608 N N . ALA A 1 77 ? 16.298 -5.614 1.014 1.00 88.25 77 ALA A N 1
ATOM 609 C CA . ALA A 1 77 ? 17.425 -6.349 1.579 1.00 88.25 77 ALA A CA 1
ATOM 610 C C . ALA A 1 77 ? 17.499 -7.779 1.022 1.00 88.25 77 ALA A C 1
ATOM 612 O O . ALA A 1 77 ? 18.578 -8.212 0.625 1.00 88.25 77 ALA A O 1
ATOM 613 N N . ARG A 1 78 ? 16.357 -8.475 0.900 1.00 87.75 78 ARG A N 1
ATOM 614 C CA . ARG A 1 78 ? 16.277 -9.811 0.280 1.00 87.75 78 ARG A CA 1
ATOM 615 C C . ARG A 1 78 ? 16.723 -9.818 -1.183 1.00 87.75 78 ARG A C 1
ATOM 617 O O . ARG A 1 78 ? 17.380 -10.757 -1.592 1.00 87.75 78 ARG A O 1
ATOM 624 N N . LEU A 1 79 ? 16.397 -8.777 -1.952 1.00 81.81 79 LEU A N 1
ATOM 625 C CA . LEU A 1 79 ? 16.768 -8.656 -3.371 1.00 81.81 79 LEU A CA 1
ATOM 626 C C . LEU A 1 79 ? 18.209 -8.177 -3.612 1.00 81.81 79 LEU A C 1
ATOM 628 O O . LEU A 1 79 ? 18.655 -8.161 -4.760 1.00 81.81 79 LEU A O 1
ATOM 632 N N . LYS A 1 80 ? 18.899 -7.692 -2.572 1.00 73.00 80 LYS A N 1
ATOM 633 C CA . LYS A 1 80 ? 20.309 -7.279 -2.644 1.00 73.00 80 LYS A CA 1
ATOM 634 C C . LYS A 1 80 ? 21.289 -8.413 -2.321 1.00 73.00 80 LYS A C 1
ATOM 636 O O . LYS A 1 80 ? 22.460 -8.254 -2.657 1.00 73.00 80 LYS A O 1
ATOM 641 N N . ASN A 1 81 ? 20.824 -9.473 -1.659 1.00 53.66 81 ASN A N 1
ATOM 642 C CA . ASN A 1 81 ? 21.551 -10.735 -1.488 1.00 53.66 81 ASN A CA 1
ATOM 643 C C . ASN A 1 81 ? 21.295 -11.658 -2.682 1.00 53.66 81 ASN A C 1
ATOM 645 O O . ASN A 1 81 ? 22.200 -12.463 -2.978 1.00 53.66 81 ASN A O 1
#

Mean predicted aligned error: 4.44 Å

Sequence (81 aa):
KFKLVEEFQKEIEKGALKGVKSLCEIDGARIDFGDGWALLRASNTSPYLITRFEATSLERAKELESTVFSLFNEIKARLKN

Solvent-accessible surface area (backbone atoms only — not comparable to full-atom values): 4702 Å² total; per-residue (Å²): 120,64,65,63,56,54,51,48,46,52,41,47,75,74,53,75,51,86,64,68,71,46,79,44,71,90,82,32,42,36,39,32,44,86,64,31,39,40,37,44,23,74,44,92,89,48,102,49,72,49,76,50,65,46,41,85,40,72,68,55,24,51,50,50,48,53,53,52,50,50,54,49,51,53,54,53,52,63,74,71,109

Radius of gyration: 12.14 Å; Cα contacts (8 Å, |Δi|>4): 107; chains: 1; bounding box: 32×25×30 Å